Protein AF-A0AAE1B6F5-F1 (afdb_monomer_lite)

Secondary structure (DSSP, 8-state):
----BSS---BSSS-B----EEEEEEE-TTT-EEEEEE----HHHHHHHHHHHHHHHHHHHHHHHHS-S---TT--EEEEEE-GGGSS-EEEEEEEEEEEEEEEETTEEEEEEEE-S---GGGTTPEEEETTT-BTTTTBS-EEEEEEEEE-TTS-EEEEEPPEEEEPPHHHHHHHT--

pLDDT: mean 76.72, std 15.42, range [27.89, 96.0]

Structure (mmCIF, N/CA/C/O backbone):
data_AF-A0AAE1B6F5-F1
#
_entry.id   AF-A0AAE1B6F5-F1
#
loop_
_atom_site.group_PDB
_atom_site.id
_atom_site.type_symbol
_atom_site.label_atom_id
_atom_site.label_alt_id
_atom_site.label_comp_id
_atom_site.label_asym_id
_atom_site.label_entity_id
_atom_site.label_seq_id
_atom_site.pdbx_PDB_ins_code
_atom_site.Cartn_x
_atom_site.Cartn_y
_atom_site.Cartn_z
_atom_site.occupancy
_atom_site.B_iso_or_equiv
_atom_site.auth_seq_id
_atom_site.auth_comp_id
_atom_site.auth_asym_id
_atom_site.auth_atom_id
_atom_site.pdbx_PDB_model_num
ATOM 1 N N . MET A 1 1 ? -11.224 15.624 15.880 1.00 32.78 1 MET A N 1
ATOM 2 C CA . MET A 1 1 ? -9.936 15.020 15.474 1.00 32.78 1 MET A CA 1
ATOM 3 C C . MET A 1 1 ? -10.137 14.435 14.092 1.00 32.78 1 MET A C 1
ATOM 5 O O . MET A 1 1 ? -10.957 13.540 13.967 1.00 32.78 1 MET A O 1
ATOM 9 N N . THR A 1 2 ? -9.477 14.970 13.066 1.00 27.89 2 THR A N 1
ATOM 10 C CA . THR A 1 2 ? -9.552 14.399 11.714 1.00 27.89 2 THR A CA 1
ATOM 11 C C . THR A 1 2 ? -8.652 13.177 11.681 1.00 27.89 2 THR A C 1
ATOM 13 O O . THR A 1 2 ? -7.437 13.308 11.812 1.00 27.89 2 THR A O 1
ATOM 16 N N . ILE A 1 3 ? -9.251 11.998 11.584 1.00 34.19 3 ILE A N 1
ATOM 17 C CA . ILE A 1 3 ? -8.518 10.746 11.443 1.00 34.19 3 ILE A CA 1
ATOM 18 C C . ILE A 1 3 ? -8.768 10.254 10.025 1.00 34.19 3 ILE A C 1
ATOM 20 O O . ILE A 1 3 ? -9.916 10.147 9.609 1.00 34.19 3 ILE A O 1
ATOM 24 N N . PHE A 1 4 ? -7.687 10.014 9.294 1.00 34.78 4 PHE A N 1
ATOM 25 C CA . PHE A 1 4 ? -7.729 9.581 7.906 1.00 34.78 4 PHE A CA 1
ATOM 26 C C . PHE A 1 4 ? -7.874 8.067 7.869 1.00 34.78 4 PHE A C 1
ATOM 28 O O . PHE A 1 4 ? -6.988 7.344 8.336 1.00 34.78 4 PHE A O 1
ATOM 35 N N . PHE A 1 5 ? -8.984 7.585 7.326 1.00 38.09 5 PHE A N 1
ATOM 36 C CA . PHE A 1 5 ? -9.290 6.165 7.279 1.00 38.09 5 PHE A CA 1
ATOM 37 C C . PHE A 1 5 ? -9.680 5.737 5.872 1.00 38.09 5 PHE A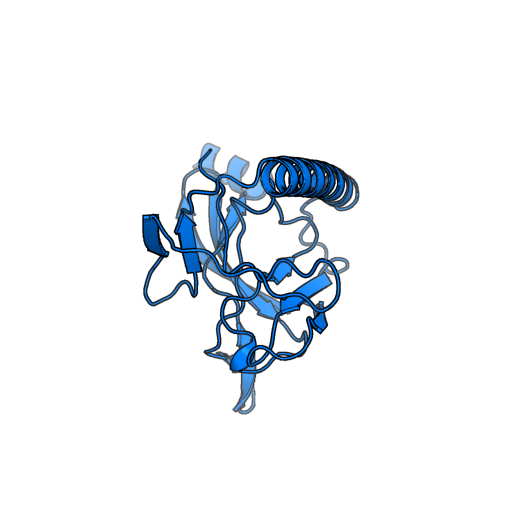 C 1
ATOM 39 O O . PHE A 1 5 ? -10.657 6.227 5.312 1.00 38.09 5 PHE A O 1
ATOM 46 N N . ASN A 1 6 ? -8.953 4.750 5.352 1.00 42.09 6 ASN A N 1
ATOM 47 C CA . ASN A 1 6 ? -9.415 3.932 4.241 1.00 42.09 6 ASN A CA 1
ATOM 48 C C . ASN A 1 6 ? -10.253 2.819 4.876 1.00 42.09 6 ASN A C 1
ATOM 50 O O . ASN A 1 6 ? -9.697 2.013 5.618 1.00 42.09 6 ASN A O 1
ATOM 54 N N . LEU A 1 7 ? -11.570 2.849 4.664 1.00 38.06 7 LEU A N 1
ATOM 55 C CA . LEU A 1 7 ? -12.560 1.841 5.067 1.00 38.06 7 LEU A CA 1
ATOM 56 C C . LEU A 1 7 ? -12.188 1.012 6.318 1.00 38.06 7 LEU A C 1
ATOM 58 O O . LEU A 1 7 ? -11.584 -0.060 6.242 1.00 38.06 7 LEU A O 1
ATOM 62 N N . VAL A 1 8 ? -12.567 1.500 7.497 1.00 41.62 8 VAL A N 1
ATOM 63 C CA . VAL A 1 8 ? -12.237 0.820 8.748 1.00 41.62 8 VAL A CA 1
ATOM 64 C C . VAL A 1 8 ? -13.384 -0.058 9.225 1.00 41.62 8 VAL A C 1
ATOM 66 O O . VAL A 1 8 ? -14.407 0.426 9.696 1.00 41.62 8 VAL A O 1
ATOM 69 N N . TYR A 1 9 ? -13.142 -1.366 9.206 1.00 45.81 9 TYR A N 1
ATOM 70 C CA . TYR A 1 9 ? -13.764 -2.284 10.152 1.00 45.81 9 TYR A CA 1
ATOM 71 C C . TYR A 1 9 ? -12.830 -2.403 11.366 1.00 45.81 9 TYR A C 1
ATOM 73 O O . TYR A 1 9 ? -11.806 -3.092 11.303 1.00 45.81 9 TYR A O 1
ATOM 81 N N . ILE A 1 10 ? -13.137 -1.699 12.463 1.00 45.28 10 ILE A N 1
ATOM 82 C CA . ILE A 1 10 ? -12.486 -1.956 13.758 1.00 45.28 10 ILE A CA 1
ATOM 83 C C . ILE A 1 10 ? -13.147 -3.198 14.343 1.00 45.28 10 ILE A C 1
ATOM 85 O O . ILE A 1 10 ? -14.283 -3.143 14.802 1.00 45.28 10 ILE A O 1
ATOM 89 N N . PHE A 1 11 ? -12.420 -4.313 14.314 1.00 41.91 11 PHE A N 1
ATOM 90 C CA . PHE A 1 11 ? -12.792 -5.524 15.034 1.00 41.91 11 PHE A CA 1
ATOM 91 C C . PHE A 1 11 ? -12.192 -5.462 16.436 1.00 41.91 11 PHE A C 1
ATOM 93 O O . PHE A 1 11 ? -10.974 -5.557 16.602 1.00 41.91 11 PHE A O 1
ATOM 100 N N . ARG A 1 12 ? -13.044 -5.317 17.451 1.00 40.97 12 ARG A N 1
ATOM 101 C CA . ARG A 1 12 ? -12.684 -5.556 18.854 1.00 40.97 12 ARG A CA 1
ATOM 102 C C . ARG A 1 12 ? -13.520 -6.752 19.319 1.00 40.97 12 ARG A C 1
ATOM 104 O O . ARG A 1 12 ? -14.606 -6.586 19.852 1.00 40.97 12 ARG A O 1
ATOM 111 N N . GLY A 1 13 ? -13.058 -7.964 19.007 1.00 47.88 13 GLY A N 1
ATOM 112 C CA . GLY A 1 13 ? -13.928 -9.149 18.996 1.00 47.88 13 GLY A CA 1
ATOM 113 C C . GLY A 1 13 ? -14.787 -9.214 17.725 1.00 47.88 13 GLY A C 1
ATOM 114 O O . GLY A 1 13 ? -14.489 -8.543 16.740 1.00 47.88 13 GLY A O 1
ATOM 115 N N . SER A 1 14 ? -15.839 -10.035 17.725 1.00 50.81 14 SER A N 1
ATOM 116 C CA . SER A 1 14 ? -16.767 -10.209 16.592 1.00 50.81 14 SER A CA 1
ATOM 117 C C . SER A 1 14 ? -17.733 -9.032 16.372 1.00 50.81 14 SER A C 1
ATOM 119 O O . SER A 1 14 ? -18.632 -9.132 15.542 1.00 50.81 14 SER A O 1
ATOM 121 N N . GLU A 1 15 ? -17.590 -7.934 17.118 1.00 60.62 15 GLU A N 1
ATOM 122 C CA . GLU A 1 15 ? -18.480 -6.776 17.041 1.00 60.62 15 GLU A CA 1
ATOM 123 C C . GLU A 1 15 ? -18.005 -5.782 15.971 1.00 60.62 15 GLU A C 1
ATOM 125 O O . GLU A 1 15 ? -16.871 -5.297 16.001 1.00 60.62 15 GLU A O 1
ATOM 130 N N . VAL A 1 16 ? -18.888 -5.477 15.019 1.00 65.94 16 VAL A N 1
ATOM 131 C CA . VAL A 1 16 ? -18.662 -4.486 13.962 1.00 65.94 16 VAL A CA 1
ATOM 132 C C . VAL A 1 16 ? -19.250 -3.150 14.409 1.00 65.94 16 VAL A C 1
ATOM 134 O O . VAL A 1 16 ? -20.465 -3.026 14.550 1.00 65.94 16 VAL A O 1
ATOM 137 N N . LYS A 1 17 ? -18.404 -2.129 14.593 1.00 66.81 17 LYS A N 1
ATOM 138 C CA . LYS A 1 17 ? -18.863 -0.753 14.850 1.00 66.81 17 LYS A CA 1
ATOM 139 C C . LYS A 1 17 ? -19.117 -0.013 13.535 1.00 66.81 17 LYS A C 1
ATOM 141 O O . LYS A 1 17 ? -18.244 0.033 12.671 1.00 66.81 17 LYS A O 1
ATOM 146 N N . GLN A 1 18 ? -20.304 0.577 13.398 1.00 67.25 18 GLN A N 1
ATOM 147 C CA . GLN A 1 18 ? -20.686 1.408 12.253 1.00 67.25 18 GLN A CA 1
ATOM 148 C C . GLN A 1 18 ? -20.461 2.892 12.569 1.00 67.25 18 GLN A C 1
ATOM 150 O O . GLN A 1 18 ? -20.724 3.337 13.685 1.00 67.25 18 GLN A O 1
ATOM 155 N N . PHE A 1 19 ? -19.998 3.661 11.581 1.00 64.62 19 PHE A N 1
ATOM 156 C CA . PHE A 1 19 ? -19.778 5.105 11.698 1.00 64.62 19 PHE A CA 1
ATOM 157 C C . PHE A 1 19 ? -20.538 5.844 10.605 1.00 64.62 19 PHE A C 1
ATOM 159 O O . PHE A 1 19 ? -20.572 5.398 9.459 1.00 64.62 19 PHE A O 1
ATOM 166 N N . TYR A 1 20 ? -21.094 7.001 10.957 1.00 66.94 20 TYR A N 1
ATOM 167 C CA . TYR A 1 20 ? -21.631 7.949 9.989 1.00 66.94 20 TYR A CA 1
ATOM 168 C C . TYR A 1 20 ? -20.526 8.944 9.627 1.00 66.94 20 TYR A C 1
ATOM 170 O O . TYR A 1 20 ? -19.986 9.632 10.498 1.00 66.94 20 TYR A O 1
ATOM 178 N N . GLY A 1 21 ? -20.147 8.963 8.350 1.00 65.81 21 GLY A N 1
ATOM 179 C CA . GLY A 1 21 ? -19.144 9.890 7.833 1.00 65.81 21 GLY A CA 1
ATOM 180 C C . GLY A 1 21 ? -19.682 11.320 7.776 1.00 65.81 21 GLY A C 1
ATOM 181 O O . GLY A 1 21 ? -20.820 11.542 7.375 1.00 65.81 21 GLY A O 1
ATOM 182 N N . GLU A 1 22 ? -18.851 12.284 8.163 1.00 68.50 22 GLU A N 1
ATOM 183 C CA . GLU A 1 22 ? -19.074 13.720 7.958 1.00 68.50 22 GLU A CA 1
ATOM 184 C C . GLU A 1 22 ? -18.795 14.099 6.498 1.00 68.50 22 GLU A C 1
ATOM 186 O O . GLU A 1 22 ? -19.555 14.842 5.880 1.00 68.50 22 GLU A O 1
ATOM 191 N N . SER A 1 23 ? -17.713 13.566 5.925 1.00 72.81 23 SER A N 1
ATOM 192 C CA . SER A 1 23 ? -17.372 13.762 4.520 1.00 72.81 23 SER A CA 1
ATOM 193 C C . SER A 1 23 ? -16.640 12.554 3.943 1.00 72.81 23 SER A C 1
ATOM 195 O O . SER A 1 23 ? -15.930 11.829 4.646 1.00 72.81 23 SER A O 1
ATOM 197 N N . LEU A 1 24 ? -16.835 12.352 2.640 1.00 64.56 24 LEU A N 1
ATOM 198 C CA . LEU A 1 24 ? -16.182 11.326 1.838 1.00 64.56 24 LEU A CA 1
ATOM 199 C C . LEU A 1 24 ? -15.456 12.021 0.688 1.00 64.56 24 LEU A C 1
ATOM 201 O O . LEU A 1 24 ? -16.085 12.724 -0.104 1.00 64.56 24 LEU A O 1
ATOM 205 N N . ALA A 1 25 ? -14.143 11.840 0.605 1.00 64.88 25 ALA A N 1
ATOM 206 C CA . ALA A 1 25 ? -13.343 12.320 -0.513 1.00 64.88 25 ALA A CA 1
ATOM 207 C C . ALA A 1 25 ? -12.807 11.126 -1.308 1.00 64.88 25 ALA A C 1
ATOM 209 O O . ALA A 1 25 ? -12.271 10.173 -0.742 1.00 64.88 25 ALA A O 1
ATOM 210 N N . PHE A 1 26 ? -12.952 11.181 -2.631 1.00 58.47 26 PHE A N 1
ATOM 211 C CA . PHE A 1 26 ? -12.423 10.169 -3.540 1.00 58.47 26 PHE A CA 1
ATOM 212 C C . PHE A 1 26 ? -11.159 10.694 -4.213 1.00 58.47 26 PHE A C 1
ATOM 214 O O . PHE A 1 26 ? -11.172 11.753 -4.844 1.00 58.47 26 PHE A O 1
ATOM 221 N N . GLY A 1 27 ? -10.068 9.944 -4.089 1.00 53.91 27 GLY A N 1
ATOM 222 C CA . GLY A 1 27 ? -8.818 10.227 -4.780 1.00 53.91 27 GLY A CA 1
ATOM 223 C C . GLY A 1 27 ? -8.781 9.511 -6.123 1.00 53.91 27 GLY A C 1
ATOM 224 O O . GLY A 1 27 ? -8.337 8.374 -6.171 1.00 53.91 27 GLY A O 1
ATOM 225 N N . ALA A 1 28 ? -9.235 10.204 -7.174 1.00 50.72 28 ALA A N 1
ATOM 226 C CA . ALA A 1 28 ? -9.174 9.858 -8.602 1.00 50.72 28 ALA A CA 1
ATOM 227 C C . ALA A 1 28 ? -9.722 8.474 -9.032 1.00 50.72 28 ALA A C 1
ATOM 229 O O . ALA A 1 28 ? -9.425 7.428 -8.472 1.00 50.72 28 ALA A O 1
ATOM 230 N N . ILE A 1 29 ? -10.431 8.455 -10.166 1.00 47.25 29 ILE A N 1
ATOM 231 C CA . ILE A 1 29 ? -10.950 7.256 -10.865 1.00 47.25 29 ILE A CA 1
ATOM 232 C C . ILE A 1 29 ? -9.846 6.215 -11.203 1.00 47.25 29 ILE A C 1
ATOM 234 O O . ILE A 1 29 ? -10.150 5.080 -11.564 1.00 47.25 29 ILE A O 1
ATOM 238 N N . GLN A 1 30 ? -8.569 6.590 -11.075 1.00 56.00 30 GLN A N 1
ATOM 239 C CA . GLN A 1 30 ? -7.386 5.754 -11.318 1.00 56.00 30 GLN A CA 1
ATOM 240 C C . GLN A 1 30 ? -6.670 5.284 -10.033 1.00 56.00 30 GLN A C 1
ATOM 242 O O . GLN A 1 30 ? -5.736 4.495 -10.122 1.00 56.00 30 GLN A O 1
ATOM 247 N N . GLY A 1 31 ? -7.051 5.786 -8.852 1.00 60.91 31 GLY A N 1
ATOM 248 C CA . GLY A 1 31 ? -6.254 5.650 -7.629 1.00 60.91 31 GLY A CA 1
ATOM 249 C C . GLY A 1 31 ? -6.756 4.636 -6.604 1.00 60.91 31 GLY A C 1
ATOM 250 O O . GLY A 1 31 ? -6.051 4.415 -5.628 1.00 60.91 31 GLY A O 1
ATOM 251 N N . ASP A 1 32 ? -7.953 4.057 -6.778 1.00 68.75 32 ASP A N 1
ATOM 252 C CA . ASP A 1 32 ? -8.611 3.153 -5.810 1.00 68.75 32 ASP A CA 1
ATOM 253 C C . ASP A 1 32 ? -8.535 3.648 -4.341 1.00 68.75 32 ASP A C 1
ATOM 255 O O . ASP A 1 32 ? -8.512 2.861 -3.391 1.00 68.75 32 ASP A O 1
ATOM 259 N N . TRP A 1 33 ? -8.503 4.975 -4.136 1.00 69.69 33 TRP A N 1
ATOM 260 C CA . TRP A 1 33 ? -8.356 5.604 -2.824 1.00 69.69 33 TRP A CA 1
ATOM 261 C C . TRP A 1 33 ? -9.636 6.327 -2.379 1.00 69.69 33 TRP A C 1
ATOM 263 O O . TRP A 1 33 ? -10.252 7.081 -3.137 1.00 69.69 33 TRP A O 1
ATOM 273 N N . CYS A 1 34 ? -10.008 6.128 -1.111 1.00 70.62 34 CYS A N 1
ATOM 274 C CA . CYS A 1 34 ? -11.076 6.854 -0.430 1.00 70.62 34 CYS A CA 1
ATOM 275 C C . CYS A 1 34 ? -10.586 7.382 0.922 1.00 70.62 34 CYS A C 1
ATOM 277 O O . CYS A 1 34 ? -9.860 6.690 1.634 1.00 70.62 34 CYS A O 1
ATOM 279 N N . ASP A 1 35 ? -10.996 8.597 1.272 1.00 72.56 35 ASP A N 1
ATOM 280 C CA . ASP A 1 35 ? -10.784 9.193 2.588 1.00 72.56 35 ASP A CA 1
ATOM 281 C C . ASP A 1 35 ? -12.136 9.448 3.252 1.00 72.56 35 ASP A C 1
ATOM 283 O O . ASP A 1 35 ? -13.023 10.078 2.666 1.00 72.56 35 ASP A O 1
ATOM 287 N N . ILE A 1 36 ? -12.292 8.937 4.471 1.00 73.31 36 ILE A N 1
ATOM 288 C CA . ILE A 1 36 ? -13.509 9.075 5.264 1.00 73.31 36 ILE A CA 1
ATOM 289 C C . ILE A 1 36 ? -13.181 9.881 6.511 1.00 73.31 36 ILE A C 1
ATOM 291 O O . ILE A 1 36 ? -12.375 9.462 7.346 1.00 73.31 36 ILE A O 1
ATOM 295 N N . ARG A 1 37 ? -13.874 11.006 6.682 1.00 78.25 37 ARG A N 1
ATOM 296 C CA . ARG A 1 37 ? -13.880 11.746 7.940 1.00 78.25 37 ARG A CA 1
ATOM 297 C C . ARG A 1 37 ? -15.102 11.340 8.747 1.00 78.25 37 ARG A C 1
ATOM 299 O O . ARG A 1 37 ? -16.221 11.459 8.263 1.00 78.25 37 ARG A O 1
ATOM 306 N N . CYS A 1 38 ? -14.893 10.912 9.986 1.00 77.19 38 CYS A N 1
ATOM 307 C CA . CYS A 1 38 ? -15.971 10.561 10.908 1.00 77.19 38 CYS A CA 1
ATOM 308 C C . CYS A 1 38 ? -15.855 11.367 12.201 1.00 77.19 38 CYS A C 1
ATOM 310 O O . CYS A 1 38 ? -14.750 11.643 12.677 1.00 77.19 38 CYS A O 1
ATOM 312 N N . VAL A 1 39 ? -17.001 11.670 12.807 1.00 81.31 39 VAL A N 1
ATOM 313 C CA . VAL A 1 39 ? -17.086 12.199 14.171 1.00 81.31 39 VAL A CA 1
ATOM 314 C C . VAL A 1 39 ? -17.561 11.075 15.085 1.00 81.31 39 VAL A C 1
ATOM 316 O O . VAL A 1 39 ? -18.503 10.357 14.760 1.00 81.31 39 VAL A O 1
ATOM 319 N N . SER A 1 40 ? -16.896 10.903 16.225 1.00 82.94 40 SER A N 1
ATOM 320 C CA . SER A 1 40 ? -17.270 9.916 17.236 1.00 82.94 40 SER A CA 1
ATOM 321 C C . SER A 1 40 ? -17.234 10.548 18.622 1.00 82.94 40 SER A C 1
ATOM 323 O O . SER A 1 40 ? -16.319 11.311 18.930 1.00 82.94 40 SER A O 1
ATOM 325 N N . HIS A 1 41 ? -18.217 10.200 19.454 1.00 86.25 41 HIS A N 1
ATOM 326 C CA . HIS A 1 41 ? -18.231 10.514 20.887 1.00 86.25 41 HIS A CA 1
ATOM 327 C C . HIS A 1 41 ? -17.573 9.405 21.732 1.00 86.25 41 HIS A C 1
ATOM 329 O O . HIS A 1 41 ? -17.420 9.560 22.940 1.00 86.25 41 HIS A O 1
ATOM 335 N N . ASP A 1 42 ? -17.175 8.287 21.113 1.00 88.00 42 ASP A N 1
ATOM 336 C CA . ASP A 1 42 ? -16.469 7.183 21.769 1.00 88.00 42 ASP A CA 1
ATOM 337 C C . ASP A 1 42 ? -14.989 7.559 21.965 1.00 88.00 42 ASP A C 1
ATOM 339 O O . ASP A 1 42 ? -14.157 7.429 21.059 1.00 88.00 42 ASP A O 1
ATOM 343 N N . ILE A 1 43 ? -14.677 8.097 23.147 1.00 90.38 43 ILE A N 1
ATOM 344 C CA . ILE A 1 43 ? -13.331 8.568 23.505 1.00 90.38 43 ILE A CA 1
ATOM 345 C C . ILE A 1 43 ? -12.353 7.394 23.594 1.00 90.38 43 ILE A C 1
ATOM 347 O O . ILE A 1 43 ? -11.224 7.509 23.120 1.00 90.38 43 ILE A O 1
ATOM 351 N N . GLU A 1 44 ? -12.780 6.256 24.145 1.00 90.19 44 GLU A N 1
ATOM 352 C CA . GLU A 1 44 ? -11.928 5.070 24.281 1.00 90.19 44 GLU A CA 1
ATOM 353 C C . GLU A 1 44 ? -11.471 4.555 22.919 1.00 90.19 44 GLU A C 1
ATOM 355 O O . GLU A 1 44 ? -10.298 4.235 22.722 1.00 90.19 44 GLU A O 1
ATOM 360 N N . LEU A 1 45 ? -12.386 4.528 21.951 1.00 84.94 45 LEU A N 1
ATOM 361 C CA . LEU A 1 45 ? -12.063 4.208 20.571 1.00 84.94 45 LEU A CA 1
ATOM 362 C C . LEU A 1 45 ? -11.045 5.190 19.982 1.00 84.94 45 LEU A C 1
ATOM 364 O O . LEU A 1 45 ? -10.084 4.766 19.338 1.00 84.94 45 LEU A O 1
ATOM 368 N N . CYS A 1 46 ? -11.248 6.493 20.193 1.00 88.31 46 CYS A N 1
ATOM 369 C CA . CYS A 1 46 ? -10.333 7.519 19.698 1.00 88.31 46 CYS A CA 1
ATOM 370 C C . CYS A 1 46 ? -8.921 7.339 20.269 1.00 88.31 46 CYS A C 1
ATOM 372 O O . CYS A 1 46 ? -7.949 7.421 19.517 1.00 88.31 46 CYS A O 1
ATOM 374 N N . GLU A 1 47 ? -8.798 7.066 21.569 1.00 90.38 47 GLU A N 1
ATOM 375 C CA . GLU A 1 47 ? -7.506 6.808 22.213 1.00 90.38 47 GLU A CA 1
ATOM 376 C C . GLU A 1 47 ? -6.863 5.510 21.722 1.00 90.38 47 GLU A C 1
ATOM 378 O O . GLU A 1 47 ? -5.676 5.494 21.392 1.00 90.38 47 GLU A O 1
ATOM 383 N N . HIS A 1 48 ? -7.648 4.445 21.560 1.00 88.06 48 HIS A N 1
ATOM 384 C CA . HIS A 1 48 ? -7.147 3.186 21.017 1.00 88.06 48 HIS A CA 1
ATOM 385 C C . HIS A 1 48 ? -6.578 3.351 19.599 1.00 88.06 48 HIS A C 1
ATOM 387 O O . HIS A 1 48 ? -5.484 2.873 19.299 1.00 88.06 48 HIS A O 1
ATOM 393 N N . ILE A 1 49 ? -7.288 4.068 18.726 1.00 86.75 49 ILE A N 1
ATOM 394 C CA . ILE A 1 49 ? -6.828 4.347 17.361 1.00 86.75 49 ILE A CA 1
ATOM 395 C C . ILE A 1 49 ? -5.533 5.160 17.386 1.00 86.75 49 ILE A C 1
ATOM 397 O O . ILE A 1 49 ? -4.600 4.822 16.656 1.00 86.75 49 ILE A O 1
ATOM 401 N N . LYS A 1 50 ? -5.448 6.209 18.217 1.00 87.31 50 LYS A N 1
ATOM 402 C CA . LYS A 1 50 ? -4.218 7.004 18.373 1.00 87.31 50 LYS A CA 1
ATOM 403 C C . LYS A 1 50 ? -3.041 6.127 18.797 1.00 87.31 50 LYS A C 1
ATOM 405 O O . LYS A 1 50 ? -1.951 6.260 18.242 1.00 87.31 50 LYS A O 1
ATOM 410 N N . GLU A 1 51 ? -3.255 5.226 19.752 1.00 91.06 51 GLU A N 1
ATOM 411 C CA . GLU A 1 51 ? -2.225 4.311 20.243 1.00 91.06 51 GLU A CA 1
ATOM 412 C C . GLU A 1 51 ? -1.742 3.359 19.137 1.00 91.06 51 GLU A C 1
ATOM 414 O O . GLU A 1 51 ? -0.537 3.244 18.893 1.00 91.06 51 GLU A O 1
ATOM 419 N N . VAL A 1 52 ? -2.669 2.703 18.428 1.00 87.69 52 VAL A N 1
ATOM 420 C CA . VAL A 1 52 ? -2.350 1.793 17.314 1.00 87.69 52 VAL A CA 1
ATOM 421 C C . VAL A 1 52 ? -1.634 2.539 16.187 1.00 87.69 52 VAL A C 1
ATOM 423 O O . VAL A 1 52 ? -0.643 2.039 15.652 1.00 87.69 52 VAL A O 1
ATOM 426 N N . TRP A 1 53 ? -2.073 3.757 15.871 1.00 85.94 53 TRP A N 1
ATOM 427 C CA . TRP A 1 53 ? -1.427 4.622 14.886 1.00 85.94 53 TRP A CA 1
ATOM 428 C C . TRP A 1 53 ? 0.007 4.987 15.288 1.00 85.94 53 TRP A C 1
ATOM 430 O O . TRP A 1 53 ? 0.929 4.909 14.474 1.00 85.94 53 TRP A O 1
ATOM 440 N N . GLY A 1 54 ? 0.225 5.332 16.560 1.00 88.19 54 GLY A N 1
ATOM 441 C CA . GLY A 1 54 ? 1.558 5.596 17.103 1.00 88.19 54 GLY A CA 1
ATOM 442 C C . GLY A 1 54 ? 2.482 4.380 16.997 1.00 88.19 54 GLY A C 1
ATOM 443 O O . GLY A 1 54 ? 3.618 4.505 16.530 1.00 88.19 54 GLY A O 1
ATOM 444 N N . LYS A 1 55 ? 1.979 3.189 17.353 1.00 90.25 55 LYS A N 1
ATOM 445 C CA . LYS A 1 55 ? 2.713 1.918 17.210 1.00 90.25 55 LYS A CA 1
ATOM 446 C C . LYS A 1 55 ? 3.074 1.634 15.755 1.00 90.25 55 LYS A C 1
ATOM 448 O O . LYS A 1 55 ? 4.218 1.273 15.481 1.00 90.25 55 LYS A O 1
ATOM 453 N N . TRP A 1 56 ? 2.140 1.833 14.824 1.00 85.44 56 TRP A N 1
ATOM 454 C CA . TRP A 1 56 ? 2.409 1.685 13.395 1.00 85.44 56 TRP A CA 1
ATOM 455 C C . TRP A 1 56 ? 3.518 2.640 12.946 1.00 85.44 56 TRP A C 1
ATOM 457 O O . TRP A 1 56 ? 4.526 2.173 12.421 1.00 85.44 56 TRP A O 1
ATOM 467 N N . ARG A 1 57 ? 3.412 3.946 13.211 1.00 84.88 57 ARG A N 1
ATOM 468 C CA . ARG A 1 57 ? 4.440 4.923 12.803 1.00 84.88 57 ARG A CA 1
ATOM 469 C C . ARG A 1 57 ? 5.839 4.555 13.314 1.00 84.88 57 ARG A C 1
ATOM 471 O O . ARG A 1 57 ? 6.836 4.709 12.605 1.00 84.88 57 ARG A O 1
ATOM 478 N N . TRP A 1 58 ? 5.922 4.041 14.538 1.00 88.75 58 TRP A N 1
ATOM 479 C CA . TRP A 1 58 ? 7.178 3.559 15.109 1.00 88.75 58 TRP A CA 1
ATOM 480 C C . TRP A 1 58 ? 7.711 2.304 14.400 1.00 88.75 58 TRP A C 1
ATOM 482 O O . TRP A 1 58 ? 8.895 2.257 14.058 1.00 88.75 58 TRP A O 1
ATOM 492 N N . LEU A 1 59 ? 6.855 1.309 14.132 1.00 88.38 59 LEU A N 1
ATOM 493 C CA . LEU A 1 59 ? 7.228 0.098 13.387 1.00 88.38 59 LEU A CA 1
ATOM 494 C C . LEU A 1 59 ? 7.680 0.423 11.962 1.00 88.38 59 LEU A C 1
ATOM 496 O O . LEU A 1 59 ? 8.711 -0.078 11.520 1.00 88.38 59 LEU A O 1
ATOM 500 N N . GLU A 1 60 ? 6.952 1.296 11.271 1.00 85.38 60 GLU A N 1
ATOM 501 C CA . GLU A 1 60 ? 7.299 1.779 9.935 1.00 85.38 60 GLU A CA 1
ATOM 502 C C . GLU A 1 60 ? 8.697 2.410 9.935 1.00 85.38 60 GLU A C 1
ATOM 504 O O . GLU A 1 60 ? 9.542 2.057 9.115 1.00 85.38 60 GLU A O 1
ATOM 509 N N . THR A 1 61 ? 8.978 3.291 10.900 1.00 84.44 61 THR A N 1
ATOM 510 C CA . THR A 1 61 ? 10.298 3.927 11.031 1.00 84.44 61 THR A CA 1
ATOM 511 C C . THR A 1 61 ? 11.404 2.888 11.213 1.00 84.44 61 THR A C 1
ATOM 513 O O . THR A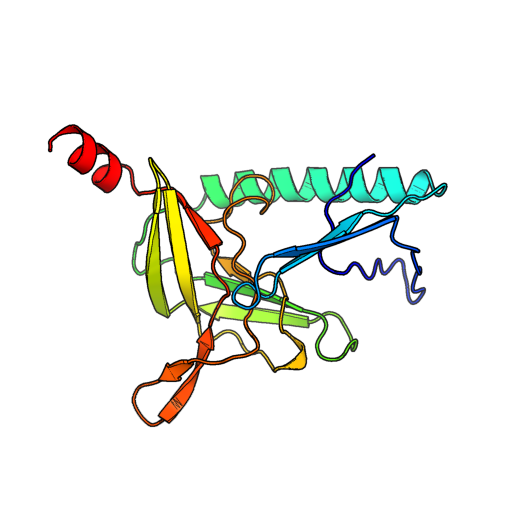 1 61 ? 12.445 2.977 10.564 1.00 84.44 61 THR A O 1
ATOM 516 N N . LYS A 1 62 ? 11.177 1.870 12.052 1.00 88.56 62 LYS A N 1
ATOM 517 C CA . LYS A 1 62 ? 12.144 0.785 12.263 1.00 88.56 62 LYS A CA 1
ATOM 518 C C . LYS A 1 62 ? 12.380 -0.052 11.010 1.00 88.56 62 LYS A C 1
ATOM 520 O O . LYS A 1 62 ? 13.529 -0.364 10.709 1.00 88.56 62 LYS A O 1
ATOM 525 N N . ILE A 1 63 ? 11.316 -0.413 10.294 1.00 86.50 63 ILE A N 1
ATOM 526 C CA . ILE A 1 63 ? 11.403 -1.199 9.057 1.00 86.50 63 ILE A CA 1
ATOM 527 C C . ILE A 1 63 ? 12.177 -0.416 7.998 1.00 86.50 63 ILE A C 1
ATOM 529 O O . ILE A 1 63 ? 13.117 -0.950 7.424 1.00 86.50 63 ILE A O 1
ATOM 533 N N . ASN A 1 64 ? 11.845 0.857 7.802 1.00 81.44 64 ASN A N 1
ATOM 534 C CA . ASN A 1 64 ? 12.513 1.716 6.828 1.00 81.44 64 ASN A CA 1
ATOM 535 C C . ASN A 1 64 ? 13.977 2.009 7.153 1.00 81.44 64 ASN A C 1
ATOM 537 O O . ASN A 1 64 ? 14.756 2.269 6.245 1.00 81.44 64 ASN A O 1
ATOM 541 N N . HIS A 1 65 ? 14.337 2.041 8.437 1.00 84.31 65 HIS A N 1
ATOM 542 C CA . HIS A 1 65 ? 15.732 2.169 8.845 1.00 84.31 65 HIS A CA 1
ATOM 543 C C . HIS A 1 65 ? 16.483 0.866 8.562 1.00 84.31 65 HIS A C 1
ATOM 545 O O . HIS A 1 65 ? 17.585 0.894 8.031 1.00 84.31 65 HIS A O 1
ATOM 551 N N . LYS A 1 66 ? 15.887 -0.280 8.916 1.00 86.88 66 LYS A N 1
ATOM 552 C CA . LYS A 1 66 ? 16.513 -1.596 8.745 1.00 86.88 66 LYS A CA 1
ATOM 553 C C . LYS A 1 66 ? 16.683 -1.982 7.274 1.00 86.88 66 LYS A C 1
ATOM 555 O O . LYS A 1 66 ? 17.658 -2.642 6.941 1.00 86.88 66 LYS A O 1
ATOM 560 N N . TYR A 1 67 ? 15.723 -1.606 6.440 1.00 83.50 67 TYR A N 1
ATOM 561 C CA . TYR A 1 67 ? 15.720 -1.855 5.005 1.00 83.50 67 TYR A CA 1
ATOM 562 C C . TYR A 1 67 ? 15.669 -0.494 4.307 1.00 83.50 67 TYR A C 1
ATOM 564 O O . TYR A 1 67 ? 14.573 -0.029 3.965 1.00 83.50 67 TYR A O 1
ATOM 572 N N . PRO A 1 68 ? 16.822 0.199 4.197 1.00 72.81 68 PRO A N 1
ATOM 573 C CA . PRO A 1 68 ? 16.895 1.451 3.465 1.00 72.81 68 PRO A CA 1
ATOM 574 C C . PRO A 1 68 ? 16.442 1.233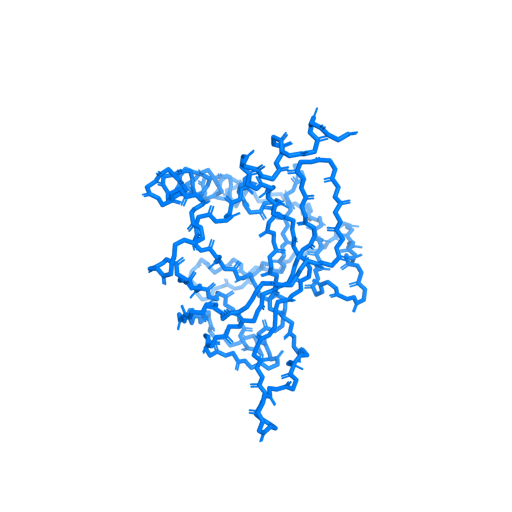 2.022 1.00 72.81 68 PRO A C 1
ATOM 576 O O . PRO A 1 68 ? 16.385 0.112 1.523 1.00 72.81 68 PRO A O 1
ATOM 579 N N . ASN A 1 69 ? 16.029 2.329 1.393 1.00 67.00 69 ASN A N 1
ATOM 580 C CA . ASN A 1 69 ? 15.377 2.352 0.092 1.00 67.00 69 ASN A CA 1
ATOM 581 C C . ASN A 1 69 ? 16.366 2.042 -1.044 1.00 67.00 69 ASN A C 1
ATOM 583 O O . ASN A 1 69 ? 16.678 2.907 -1.860 1.00 67.00 69 ASN A O 1
ATOM 587 N N . GLU A 1 70 ? 16.889 0.829 -1.043 1.00 61.91 70 GLU A N 1
ATOM 588 C CA . GLU A 1 70 ? 17.831 0.326 -2.017 1.00 61.91 70 GLU A CA 1
ATOM 589 C C . GLU A 1 70 ? 17.038 -0.611 -2.920 1.00 61.91 70 GLU A C 1
ATOM 591 O O . GLU A 1 70 ? 16.500 -1.628 -2.479 1.00 61.91 70 GLU A O 1
ATOM 596 N N . ASP A 1 71 ? 16.928 -0.242 -4.196 1.00 60.12 71 ASP A N 1
ATOM 597 C CA . ASP A 1 71 ? 16.373 -1.085 -5.258 1.00 60.12 71 ASP A CA 1
ATOM 598 C C . ASP A 1 71 ? 17.305 -2.283 -5.557 1.00 60.12 71 ASP A C 1
ATOM 600 O O . ASP A 1 71 ? 17.461 -2.708 -6.701 1.00 60.12 71 ASP A O 1
ATOM 604 N N . GLU A 1 72 ? 17.951 -2.835 -4.526 1.00 58.62 72 GLU A N 1
ATOM 605 C CA . GLU A 1 72 ? 18.708 -4.068 -4.608 1.00 58.62 72 GLU A CA 1
ATOM 606 C C . GLU A 1 72 ? 17.742 -5.215 -4.909 1.00 58.62 72 GLU A C 1
ATOM 608 O O . GLU A 1 72 ? 16.674 -5.364 -4.301 1.00 58.62 72 GLU A O 1
ATOM 613 N N . GLU A 1 73 ? 18.130 -6.076 -5.849 1.00 61.44 73 GLU A N 1
ATOM 614 C CA . GLU A 1 73 ? 17.334 -7.221 -6.305 1.00 61.44 73 GLU A CA 1
ATOM 615 C C . GLU A 1 73 ? 16.870 -8.151 -5.159 1.00 61.44 73 GLU A C 1
ATOM 617 O O . GLU A 1 73 ? 15.911 -8.916 -5.324 1.00 61.44 73 GLU A O 1
ATOM 622 N N . GLY A 1 74 ? 17.487 -8.044 -3.975 1.00 65.44 74 GLY A N 1
ATOM 623 C CA . GLY A 1 74 ? 17.171 -8.808 -2.771 1.00 65.44 74 GLY A CA 1
ATOM 624 C C . GLY A 1 74 ? 15.887 -8.414 -2.025 1.00 65.44 74 GLY A C 1
ATOM 625 O O . GLY A 1 74 ? 15.298 -9.276 -1.367 1.00 65.44 74 GLY A O 1
ATOM 626 N N . HIS A 1 75 ? 15.388 -7.175 -2.124 1.00 79.25 75 HIS A N 1
ATOM 627 C CA . HIS A 1 75 ? 14.369 -6.659 -1.188 1.00 79.25 75 HIS A CA 1
ATOM 628 C C . HIS A 1 75 ? 13.042 -6.251 -1.843 1.00 79.25 75 HIS A C 1
ATOM 630 O O . HIS A 1 75 ? 12.526 -5.155 -1.645 1.00 79.25 75 HIS A O 1
ATOM 636 N N . ARG A 1 76 ? 12.419 -7.183 -2.578 1.00 88.75 76 ARG A N 1
ATOM 637 C CA . ARG A 1 76 ? 11.140 -6.939 -3.278 1.00 88.75 76 ARG A CA 1
ATOM 638 C C . ARG A 1 76 ? 9.871 -7.339 -2.525 1.00 88.75 76 ARG A C 1
ATOM 640 O O . ARG A 1 76 ? 8.857 -7.600 -3.157 1.00 88.75 76 ARG A O 1
ATOM 647 N N . LEU A 1 77 ? 9.909 -7.442 -1.198 1.00 91.62 77 LEU A N 1
ATOM 648 C CA . LEU A 1 77 ? 8.766 -7.916 -0.411 1.00 91.62 77 LEU A CA 1
ATOM 649 C C . LEU A 1 77 ? 7.545 -6.994 -0.565 1.00 91.62 77 LEU A C 1
ATOM 651 O O . LEU A 1 77 ? 7.643 -5.776 -0.393 1.00 91.62 77 LEU A O 1
ATOM 655 N N . VAL A 1 78 ? 6.398 -7.618 -0.822 1.00 92.44 78 VAL A N 1
ATOM 656 C CA . VAL A 1 78 ? 5.073 -7.003 -0.836 1.00 92.44 78 VAL A CA 1
ATOM 657 C C . VAL A 1 78 ? 4.179 -7.711 0.170 1.00 92.44 78 VAL A C 1
ATOM 659 O O . VAL A 1 78 ? 4.095 -8.938 0.178 1.00 92.44 78 VAL A O 1
ATOM 662 N N . VAL A 1 79 ? 3.472 -6.938 0.990 1.00 92.94 79 VAL A N 1
ATOM 663 C CA . VAL A 1 79 ? 2.395 -7.443 1.848 1.00 92.94 79 VAL A CA 1
ATOM 664 C C . VAL A 1 79 ? 1.100 -6.728 1.485 1.00 92.94 79 VAL A C 1
ATOM 666 O O . VAL A 1 79 ? 1.093 -5.514 1.326 1.00 92.94 79 VAL A O 1
ATOM 669 N N . VAL A 1 80 ? -0.004 -7.458 1.361 1.00 92.19 80 VAL A N 1
ATOM 670 C CA . VAL A 1 80 ? -1.342 -6.908 1.109 1.00 92.19 80 VAL A CA 1
ATOM 671 C C . VAL A 1 80 ? -2.234 -7.287 2.278 1.00 92.19 80 VAL A C 1
ATOM 673 O O . VAL A 1 80 ? -2.363 -8.465 2.604 1.00 92.19 80 VAL A O 1
ATOM 676 N N . VAL A 1 81 ? -2.866 -6.299 2.908 1.00 90.25 81 VAL A N 1
ATOM 677 C CA . VAL A 1 81 ? -3.820 -6.533 4.001 1.00 90.25 81 VAL A CA 1
ATOM 678 C C . VAL A 1 81 ? -5.202 -6.130 3.519 1.00 90.25 81 VAL A C 1
ATOM 680 O O . VAL A 1 81 ? -5.458 -4.947 3.328 1.00 90.25 81 VAL A O 1
ATOM 683 N N . SER A 1 82 ? -6.097 -7.095 3.316 1.00 88.75 82 SER A N 1
ATOM 684 C CA . SER A 1 82 ? -7.397 -6.848 2.678 1.00 88.75 82 SER A CA 1
ATOM 685 C C . SER A 1 82 ? -8.570 -7.459 3.445 1.00 88.75 82 SER A C 1
ATOM 687 O O . SER A 1 82 ? -8.393 -8.277 4.350 1.00 88.75 82 SER A O 1
ATOM 689 N N . HIS A 1 83 ? -9.781 -7.044 3.074 1.00 85.00 83 HIS A N 1
ATOM 690 C CA . HIS A 1 83 ? -11.048 -7.649 3.489 1.00 85.00 83 HIS A CA 1
ATOM 691 C C . HIS A 1 83 ? -11.818 -8.091 2.237 1.00 85.00 83 HIS A C 1
ATOM 693 O O . HIS A 1 83 ? -12.771 -7.420 1.835 1.00 85.00 83 HIS A O 1
ATOM 699 N N . PRO A 1 84 ? -11.397 -9.183 1.573 1.00 83.38 84 PRO A N 1
ATOM 700 C CA . PRO A 1 84 ? -12.008 -9.597 0.318 1.00 83.38 84 PRO A CA 1
ATOM 701 C C . PRO A 1 84 ? -13.505 -9.816 0.511 1.00 83.38 84 PRO A C 1
ATOM 703 O O . PRO A 1 84 ? -13.896 -10.614 1.359 1.00 83.38 84 PRO A O 1
ATOM 706 N N . HIS A 1 85 ? -14.336 -9.079 -0.226 1.00 81.12 85 HIS A N 1
ATOM 707 C CA . HIS A 1 85 ? -15.801 -9.200 -0.169 1.00 81.12 85 HIS A CA 1
ATOM 708 C C . HIS A 1 85 ? -16.409 -9.021 1.240 1.00 81.12 85 HIS A C 1
ATOM 710 O O . HIS A 1 85 ? -17.482 -9.548 1.522 1.00 81.12 85 HIS A O 1
ATOM 716 N N . GLY A 1 86 ? -15.725 -8.310 2.145 1.00 75.38 86 GLY A N 1
ATOM 717 C CA . GLY A 1 86 ? -16.175 -8.151 3.533 1.00 75.38 86 GLY A CA 1
ATOM 718 C C . GLY A 1 86 ? -16.071 -9.422 4.390 1.00 75.38 86 GLY A C 1
ATOM 719 O O . GLY A 1 86 ? -16.669 -9.465 5.461 1.00 75.38 86 GLY A O 1
ATOM 720 N N . CYS A 1 87 ? -15.322 -10.444 3.943 1.00 80.94 87 CYS A N 1
ATOM 721 C CA . CYS A 1 87 ? -15.069 -11.695 4.680 1.00 80.94 87 CYS A CA 1
ATOM 722 C C . CYS A 1 87 ? -14.140 -11.468 5.886 1.00 80.94 87 CYS A C 1
ATOM 724 O O . CYS A 1 87 ? -14.182 -10.409 6.478 1.00 80.94 87 CYS A O 1
ATOM 726 N N . HIS A 1 88 ? -13.297 -12.415 6.307 1.00 83.25 88 HIS A N 1
ATOM 727 C CA . HIS A 1 88 ? -12.275 -12.146 7.332 1.00 83.25 88 HIS A CA 1
ATOM 728 C C . HIS A 1 88 ? -11.100 -11.340 6.766 1.00 83.25 88 HIS A C 1
ATOM 730 O O . HIS A 1 88 ? -10.851 -11.362 5.561 1.00 83.25 88 HIS A O 1
ATOM 736 N N . LYS A 1 89 ? -10.360 -10.645 7.641 1.00 85.12 89 LYS A N 1
ATOM 737 C CA . LYS A 1 89 ? -9.131 -9.947 7.251 1.00 85.12 89 LYS A CA 1
ATOM 738 C C . LYS A 1 89 ? -8.115 -10.973 6.750 1.00 85.12 89 LYS A C 1
ATOM 740 O O . LYS A 1 89 ? -7.813 -11.924 7.464 1.00 85.12 89 LYS A O 1
ATOM 745 N N . GLN A 1 90 ? -7.585 -10.755 5.554 1.00 89.94 90 GLN A N 1
ATOM 746 C CA . GLN A 1 90 ? -6.578 -11.605 4.928 1.00 89.94 90 GLN A CA 1
ATOM 747 C C . GLN A 1 90 ? -5.257 -10.849 4.810 1.00 89.94 90 GLN A C 1
ATOM 749 O O . GLN A 1 90 ? -5.247 -9.638 4.563 1.00 89.94 90 GLN A O 1
ATOM 754 N N . VAL A 1 91 ? -4.152 -11.573 4.978 1.00 93.50 91 VAL A N 1
ATOM 755 C CA . VAL A 1 91 ? -2.798 -11.065 4.749 1.00 93.50 91 VAL A CA 1
ATOM 756 C C . VAL A 1 91 ? -2.163 -11.915 3.663 1.00 93.50 91 VAL A C 1
ATOM 758 O O . VAL A 1 91 ? -1.891 -13.094 3.874 1.00 93.50 91 VAL A O 1
ATOM 761 N N . SER A 1 92 ? -1.921 -11.301 2.513 1.00 95.38 92 SER A N 1
ATOM 762 C CA . SER A 1 92 ? -1.208 -11.916 1.400 1.00 95.38 92 SER A CA 1
ATOM 763 C C . SER A 1 92 ? 0.220 -11.399 1.367 1.00 95.38 92 SER A C 1
ATOM 765 O O . SER A 1 92 ? 0.467 -10.219 1.617 1.00 95.38 92 SER A O 1
ATOM 767 N N . VAL A 1 93 ? 1.167 -12.269 1.041 1.00 96.00 93 VAL A N 1
ATOM 768 C CA . VAL A 1 93 ? 2.587 -11.927 0.940 1.00 96.00 93 VAL A CA 1
ATOM 769 C C . VAL A 1 93 ? 3.085 -12.355 -0.430 1.00 96.00 93 VAL A C 1
ATOM 771 O O . VAL A 1 93 ? 2.717 -13.422 -0.914 1.00 96.00 93 VAL A O 1
ATOM 774 N N . GLY A 1 94 ? 3.908 -11.520 -1.049 1.00 94.50 94 GLY A N 1
ATOM 775 C CA . GLY A 1 94 ? 4.502 -11.783 -2.350 1.00 94.50 94 GLY A CA 1
ATOM 776 C C . GLY A 1 94 ? 5.689 -10.869 -2.614 1.00 94.50 94 GLY A C 1
ATOM 777 O O . GLY A 1 94 ? 6.335 -10.362 -1.690 1.00 94.50 94 GLY A O 1
ATOM 778 N N . ARG A 1 95 ? 5.983 -10.661 -3.889 1.00 93.50 95 ARG A N 1
ATOM 779 C CA . ARG A 1 95 ? 7.076 -9.843 -4.392 1.00 93.50 95 ARG A CA 1
ATOM 780 C C . ARG A 1 95 ? 6.579 -8.893 -5.470 1.00 93.50 95 ARG A C 1
ATOM 782 O O . ARG A 1 95 ? 5.798 -9.287 -6.336 1.00 93.50 95 ARG A O 1
ATOM 789 N N . TRP A 1 96 ? 7.067 -7.656 -5.450 1.00 92.00 96 TRP A N 1
ATOM 790 C CA . TRP A 1 96 ? 6.882 -6.756 -6.585 1.00 92.00 96 TRP A CA 1
ATOM 791 C C . TRP A 1 96 ? 7.855 -7.105 -7.716 1.00 92.00 96 TRP A C 1
ATOM 793 O O . TRP A 1 96 ? 8.952 -7.628 -7.489 1.00 92.00 96 TRP A O 1
ATOM 803 N N . ARG A 1 97 ? 7.422 -6.872 -8.954 1.00 90.31 97 ARG A N 1
ATOM 804 C CA . ARG A 1 97 ? 8.126 -7.255 -10.181 1.00 90.31 97 ARG A CA 1
ATOM 805 C C . ARG A 1 97 ? 8.715 -6.036 -10.863 1.00 90.31 97 ARG A C 1
ATOM 807 O O . ARG A 1 97 ? 9.933 -5.978 -11.025 1.00 90.31 97 ARG A O 1
ATOM 814 N N . GLN A 1 98 ? 7.861 -5.081 -11.212 1.00 90.06 98 GLN A N 1
ATOM 815 C CA . GLN A 1 98 ? 8.226 -3.860 -11.916 1.00 90.06 98 GLN A CA 1
ATOM 816 C C . GLN A 1 98 ? 7.654 -2.636 -11.195 1.00 90.06 98 GLN A C 1
ATOM 818 O O . GLN A 1 98 ? 6.646 -2.722 -10.492 1.00 90.06 98 GLN A O 1
ATOM 823 N N . ARG A 1 99 ? 8.337 -1.503 -11.368 1.00 89.25 99 ARG A N 1
ATOM 824 C CA . ARG A 1 99 ? 7.940 -0.177 -10.888 1.00 89.25 99 ARG A CA 1
ATOM 825 C C . ARG A 1 99 ? 7.850 0.738 -12.102 1.00 89.25 99 ARG A C 1
ATOM 827 O O . ARG A 1 99 ? 8.853 0.934 -12.787 1.00 89.25 99 ARG A O 1
ATOM 834 N N . HIS A 1 100 ? 6.685 1.325 -12.340 1.00 88.88 100 HIS A N 1
ATOM 835 C CA . HIS A 1 100 ? 6.464 2.246 -13.453 1.00 88.88 100 HIS A CA 1
ATOM 836 C C . HIS A 1 100 ? 6.241 3.650 -12.909 1.00 88.88 100 HIS A C 1
ATOM 838 O O . HIS A 1 100 ? 5.323 3.879 -12.123 1.00 88.88 100 HIS A O 1
ATOM 844 N N . VAL A 1 101 ? 7.090 4.595 -13.311 1.00 89.25 101 VAL A N 1
ATOM 845 C CA . VAL A 1 101 ? 6.945 6.008 -12.945 1.00 89.25 101 VAL A CA 1
ATOM 846 C C . VAL A 1 101 ? 5.934 6.653 -13.890 1.00 89.25 101 VAL A C 1
ATOM 848 O O . VAL A 1 101 ? 6.161 6.709 -15.094 1.00 89.25 101 VAL A O 1
ATOM 851 N N . VAL A 1 102 ? 4.824 7.122 -13.327 1.00 87.62 102 VAL A N 1
ATOM 852 C CA . VAL A 1 102 ? 3.712 7.772 -14.033 1.00 87.62 102 VAL A CA 1
ATOM 853 C C . VAL A 1 102 ? 3.985 9.264 -14.217 1.00 87.62 102 VAL A C 1
ATOM 855 O O . VAL A 1 102 ? 3.735 9.809 -15.285 1.00 87.62 102 VAL A O 1
ATOM 858 N N . ASP A 1 103 ? 4.506 9.924 -13.181 1.00 85.75 103 ASP A N 1
ATOM 859 C CA . ASP A 1 103 ? 4.812 11.356 -13.198 1.00 85.75 103 ASP A CA 1
ATOM 860 C C . ASP A 1 103 ? 5.927 11.688 -12.190 1.00 85.75 103 ASP A C 1
ATOM 862 O O . ASP A 1 103 ? 6.145 10.957 -11.219 1.00 85.75 103 ASP A O 1
ATOM 866 N N . ARG A 1 104 ? 6.656 12.785 -12.408 1.00 84.38 104 ARG A N 1
ATOM 867 C CA . ARG A 1 104 ? 7.778 13.215 -11.563 1.00 84.38 104 ARG A CA 1
ATOM 868 C C . ARG A 1 104 ? 7.521 14.596 -10.977 1.00 84.38 104 ARG A C 1
ATOM 870 O O . ARG A 1 104 ? 7.272 15.560 -11.688 1.00 84.38 104 ARG A O 1
ATOM 877 N N . CYS A 1 105 ? 7.705 14.716 -9.669 1.00 78.25 105 CYS A N 1
ATOM 878 C CA . CYS A 1 105 ? 7.713 15.987 -8.950 1.00 78.25 105 CYS A CA 1
ATOM 879 C C . CYS A 1 105 ? 9.100 16.235 -8.333 1.00 78.25 105 CYS A C 1
ATOM 881 O O . CYS A 1 105 ? 9.979 15.369 -8.333 1.00 78.25 105 CYS A O 1
ATOM 883 N N . ARG A 1 106 ? 9.350 17.435 -7.797 1.00 80.44 106 ARG A N 1
ATOM 884 C CA . ARG A 1 106 ? 10.655 17.757 -7.194 1.00 80.44 106 ARG A CA 1
ATOM 885 C C . ARG A 1 106 ? 10.916 16.868 -5.969 1.00 80.44 106 ARG A C 1
ATOM 887 O O . ARG A 1 106 ? 10.249 17.012 -4.950 1.00 80.44 106 ARG A O 1
ATOM 894 N N . GLY A 1 107 ? 11.889 15.960 -6.076 1.00 77.31 107 GLY A N 1
ATOM 895 C CA . GLY A 1 107 ? 12.255 15.000 -5.024 1.00 77.31 107 GLY A CA 1
ATOM 896 C C . GLY A 1 107 ? 11.338 13.775 -4.881 1.00 77.31 107 GLY A C 1
ATOM 897 O O . GLY A 1 107 ? 11.627 12.920 -4.043 1.00 77.31 107 GLY A O 1
ATOM 898 N N . TRP A 1 108 ? 10.282 13.658 -5.693 1.00 82.69 108 TRP A N 1
ATOM 899 C CA . TRP A 1 108 ? 9.280 12.588 -5.595 1.00 82.69 108 TRP A CA 1
ATOM 900 C C . TRP A 1 108 ? 8.838 12.070 -6.969 1.00 82.69 108 TRP A C 1
ATOM 902 O O . TRP A 1 108 ? 8.939 12.775 -7.971 1.00 82.69 108 TRP A O 1
ATOM 912 N N . GLU A 1 109 ? 8.322 10.850 -7.017 1.00 86.81 109 GLU A N 1
ATOM 913 C CA . GLU A 1 109 ? 7.801 10.198 -8.218 1.00 86.81 109 GLU A CA 1
ATOM 914 C C . GLU A 1 109 ? 6.451 9.551 -7.913 1.00 86.81 109 GLU A C 1
ATOM 916 O O . GLU A 1 109 ? 6.322 8.772 -6.969 1.00 86.81 109 GLU A O 1
ATOM 921 N N . ASN A 1 110 ? 5.453 9.851 -8.738 1.00 86.19 110 ASN A N 1
ATOM 922 C CA . ASN A 1 110 ? 4.212 9.096 -8.790 1.00 86.19 110 ASN A CA 1
ATOM 923 C C . ASN A 1 110 ? 4.492 7.800 -9.547 1.00 86.19 110 ASN A C 1
ATOM 925 O O . ASN A 1 110 ? 4.969 7.843 -10.681 1.00 86.19 110 ASN A O 1
ATOM 929 N N . CYS A 1 111 ? 4.223 6.649 -8.944 1.00 88.00 111 CYS A N 1
ATOM 930 C CA . CYS A 1 111 ? 4.516 5.358 -9.549 1.00 88.00 111 CYS A CA 1
ATOM 931 C C . CYS A 1 111 ? 3.472 4.291 -9.222 1.00 88.00 111 CYS A C 1
ATOM 933 O O . CYS A 1 111 ? 2.663 4.434 -8.305 1.00 88.00 111 CYS A O 1
ATOM 935 N N . VAL A 1 112 ? 3.496 3.219 -10.005 1.00 90.50 112 VAL A N 1
ATOM 936 C CA . VAL A 1 112 ? 2.705 2.004 -9.807 1.00 90.50 112 VAL A CA 1
ATOM 937 C C . VAL A 1 112 ? 3.632 0.797 -9.763 1.00 90.50 112 VAL A C 1
ATOM 939 O O . VAL A 1 112 ? 4.709 0.810 -10.363 1.00 90.50 112 VAL A O 1
ATOM 942 N N . TYR A 1 113 ? 3.213 -0.240 -9.049 1.00 91.69 113 TYR A N 1
ATOM 943 C CA . TYR A 1 113 ? 3.959 -1.478 -8.889 1.00 91.69 113 TYR A CA 1
ATOM 944 C C . TYR A 1 113 ? 3.139 -2.660 -9.378 1.00 91.69 113 TYR A C 1
ATOM 946 O O . TYR A 1 113 ? 1.964 -2.789 -9.029 1.00 91.69 113 TYR A O 1
ATOM 954 N N . THR A 1 114 ? 3.789 -3.557 -10.109 1.00 93.38 114 THR A N 1
ATOM 955 C CA . THR A 1 114 ? 3.263 -4.896 -10.378 1.00 93.38 114 THR A CA 1
ATOM 956 C C . THR A 1 114 ? 3.779 -5.878 -9.336 1.00 93.38 114 THR A C 1
ATOM 958 O O . THR A 1 114 ? 4.901 -5.730 -8.843 1.00 93.38 114 THR A O 1
ATOM 961 N N . TYR A 1 115 ? 2.987 -6.879 -8.957 1.00 93.81 115 TYR A N 1
ATOM 962 C CA . TYR A 1 115 ? 3.367 -7.847 -7.921 1.00 93.81 115 TYR A CA 1
ATOM 963 C C . TYR A 1 115 ? 2.621 -9.179 -8.042 1.00 93.81 115 TYR A C 1
ATOM 965 O O . TYR A 1 115 ? 1.663 -9.303 -8.796 1.00 93.81 115 TYR A O 1
ATOM 973 N N . ASP A 1 116 ? 3.075 -10.190 -7.297 1.00 94.44 116 ASP A N 1
ATOM 974 C CA . ASP A 1 116 ? 2.526 -11.558 -7.342 1.00 94.44 116 ASP A CA 1
ATOM 975 C C . ASP A 1 116 ? 1.793 -12.000 -6.060 1.00 94.44 116 ASP A C 1
ATOM 977 O O . ASP A 1 116 ? 1.310 -13.128 -5.983 1.00 94.44 116 ASP A O 1
ATOM 981 N N . ALA A 1 117 ? 1.689 -11.127 -5.051 1.00 95.12 117 ALA A N 1
ATOM 982 C CA . ALA A 1 117 ? 0.921 -11.425 -3.844 1.00 95.12 117 ALA A CA 1
ATOM 983 C C . ALA A 1 117 ? -0.540 -11.741 -4.226 1.00 95.12 117 ALA A C 1
ATOM 985 O O . ALA A 1 117 ? -1.139 -10.946 -4.954 1.00 95.12 117 ALA A O 1
ATOM 986 N N . PRO A 1 118 ? -1.132 -12.851 -3.743 1.00 94.00 118 PRO A N 1
ATOM 987 C CA . PRO A 1 118 ? -2.463 -13.273 -4.163 1.00 94.00 118 PRO A CA 1
ATOM 988 C C . PRO A 1 118 ? -3.533 -12.272 -3.719 1.00 94.00 118 PRO A C 1
ATOM 990 O O . PRO A 1 118 ? -3.597 -11.887 -2.548 1.00 94.00 118 PRO A O 1
ATOM 993 N N . THR A 1 119 ? -4.400 -11.879 -4.647 1.00 92.00 119 THR A N 1
ATOM 994 C CA . THR A 1 119 ? -5.541 -10.987 -4.409 1.00 92.00 119 THR A CA 1
ATOM 995 C C . THR A 1 119 ? -6.738 -11.429 -5.251 1.00 92.00 119 THR A C 1
ATOM 997 O O . THR A 1 119 ? -6.653 -12.362 -6.048 1.00 92.00 119 THR A O 1
ATOM 1000 N N . CYS A 1 120 ? -7.881 -10.778 -5.058 1.00 88.62 120 CYS A N 1
ATOM 1001 C CA . CYS A 1 120 ? -9.041 -10.898 -5.936 1.00 88.62 120 CYS A CA 1
ATOM 1002 C C . CYS A 1 120 ? -9.669 -9.508 -6.145 1.00 88.62 120 CYS A C 1
ATOM 1004 O O . CYS A 1 120 ? -9.298 -8.568 -5.436 1.00 88.62 120 CYS A O 1
ATOM 1006 N N . PRO A 1 121 ? -10.672 -9.347 -7.030 1.00 85.44 121 PRO A N 1
ATOM 1007 C CA . PRO A 1 121 ? -11.362 -8.064 -7.200 1.00 85.44 121 PRO A CA 1
ATOM 1008 C C . PRO A 1 121 ? -11.942 -7.493 -5.893 1.00 85.44 121 PRO A C 1
ATOM 1010 O O . PRO A 1 121 ? -11.998 -6.280 -5.709 1.00 85.44 121 PRO A O 1
ATOM 1013 N N . GLY A 1 122 ? -12.318 -8.358 -4.941 1.00 85.75 122 GLY A N 1
ATOM 1014 C CA . GLY A 1 122 ? -12.775 -7.954 -3.608 1.00 85.75 122 GLY A CA 1
ATOM 1015 C C . GLY A 1 122 ? -11.692 -7.337 -2.716 1.00 85.75 122 GLY A C 1
ATOM 1016 O O . GLY A 1 122 ? -12.023 -6.780 -1.673 1.00 85.75 122 GLY A O 1
ATOM 1017 N N . SER A 1 123 ? -10.418 -7.431 -3.098 1.00 88.19 123 SER A N 1
ATOM 1018 C CA . SER A 1 123 ? -9.288 -6.798 -2.415 1.00 88.19 123 SER A CA 1
ATOM 1019 C C . SER A 1 123 ? -8.992 -5.382 -2.930 1.00 88.19 123 SER A C 1
ATOM 1021 O O . SER A 1 123 ? -8.042 -4.773 -2.441 1.00 88.19 123 SER A O 1
ATOM 1023 N N . SER A 1 124 ? -9.734 -4.857 -3.914 1.00 87.75 124 SER A N 1
ATOM 1024 C CA . SER A 1 124 ? -9.488 -3.515 -4.469 1.00 87.75 124 SER A CA 1
ATOM 1025 C C . SER A 1 124 ? -9.506 -2.435 -3.379 1.00 87.75 124 SER A C 1
ATOM 1027 O O . SER A 1 124 ? -10.324 -2.480 -2.459 1.00 87.75 124 SER A O 1
ATOM 1029 N N . GLY A 1 125 ? -8.579 -1.481 -3.454 1.00 85.19 125 GLY A N 1
ATOM 1030 C CA . GLY A 1 125 ? -8.381 -0.430 -2.449 1.00 85.19 125 GLY A CA 1
ATOM 1031 C C . GLY A 1 125 ? -7.634 -0.879 -1.185 1.00 85.19 125 GLY A C 1
ATOM 1032 O O . GLY A 1 125 ? -7.329 -0.050 -0.323 1.00 85.19 125 GLY A O 1
ATOM 1033 N N . ALA A 1 126 ? -7.306 -2.170 -1.049 1.00 87.56 126 ALA A N 1
ATOM 1034 C CA . ALA A 1 126 ? -6.521 -2.662 0.078 1.00 87.56 126 ALA A CA 1
ATOM 1035 C C . ALA A 1 126 ? -5.112 -2.047 0.083 1.00 87.56 126 ALA A C 1
ATOM 1037 O O . ALA A 1 126 ? -4.491 -1.942 -0.975 1.00 87.56 126 ALA A O 1
ATOM 1038 N N . PRO A 1 127 ? -4.560 -1.677 1.250 1.00 86.75 127 PRO A N 1
ATOM 1039 C CA . PRO A 1 127 ? -3.195 -1.176 1.326 1.00 86.75 127 PRO A CA 1
ATOM 1040 C C . PRO A 1 127 ? -2.181 -2.254 0.919 1.00 86.75 127 PRO A C 1
ATOM 1042 O O . PRO A 1 127 ? -2.179 -3.359 1.479 1.00 86.75 127 PRO A O 1
ATOM 1045 N N . ILE A 1 128 ? -1.285 -1.895 -0.004 1.00 88.44 128 ILE A N 1
ATOM 1046 C CA . ILE A 1 128 ? -0.073 -2.653 -0.311 1.00 88.44 128 ILE A CA 1
ATOM 1047 C C . ILE A 1 128 ? 1.097 -2.023 0.439 1.00 88.44 128 ILE A C 1
ATOM 1049 O O . ILE A 1 128 ? 1.288 -0.807 0.455 1.00 88.44 128 ILE A O 1
ATOM 1053 N N . TRP A 1 129 ? 1.898 -2.879 1.052 1.00 88.62 129 TRP A N 1
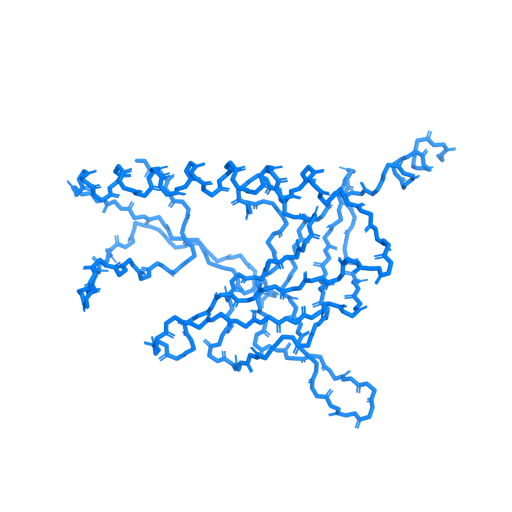ATOM 1054 C CA . TRP A 1 129 ? 3.062 -2.529 1.841 1.00 88.62 129 TRP A CA 1
ATOM 1055 C C . TRP A 1 129 ? 4.292 -2.982 1.071 1.00 88.62 129 TRP A C 1
ATOM 1057 O O . TRP A 1 129 ? 4.557 -4.181 0.968 1.00 88.62 129 TRP A O 1
ATOM 1067 N N . ILE A 1 130 ? 5.024 -2.017 0.521 1.00 88.50 130 ILE A N 1
ATOM 1068 C CA . ILE A 1 130 ? 6.269 -2.260 -0.204 1.00 88.50 130 ILE A CA 1
ATOM 1069 C C . ILE A 1 130 ? 7.426 -1.986 0.752 1.00 88.50 130 ILE A C 1
ATOM 1071 O O . ILE A 1 130 ? 7.527 -0.905 1.343 1.00 88.50 130 ILE A O 1
ATOM 1075 N N . LEU A 1 131 ? 8.280 -2.989 0.939 1.00 86.94 131 LEU A N 1
ATOM 1076 C CA . LEU A 1 131 ? 9.393 -2.916 1.881 1.00 86.94 131 LEU A CA 1
ATOM 1077 C C . LEU A 1 131 ? 10.332 -1.738 1.551 1.00 86.94 131 LEU A C 1
ATOM 1079 O O . LEU A 1 131 ? 10.699 -1.539 0.400 1.00 86.94 131 LEU A O 1
ATOM 1083 N N . GLY A 1 132 ? 10.689 -0.936 2.562 1.00 79.69 132 GLY A N 1
ATOM 1084 C CA . GLY A 1 132 ? 11.613 0.207 2.439 1.00 79.69 132 GLY A CA 1
ATOM 1085 C C . GLY A 1 132 ? 11.035 1.477 1.787 1.00 79.69 132 GLY A C 1
ATOM 1086 O O . GLY A 1 132 ? 11.613 2.564 1.928 1.00 79.69 132 GLY A O 1
ATOM 1087 N N . LYS A 1 133 ? 9.870 1.376 1.130 1.00 78.56 133 LYS A N 1
ATOM 1088 C CA . LYS A 1 133 ? 9.223 2.480 0.393 1.00 78.56 133 LYS A CA 1
ATOM 1089 C C . LYS A 1 133 ? 8.174 3.245 1.204 1.00 78.56 133 LYS A C 1
ATOM 1091 O O . LYS A 1 133 ? 7.816 4.362 0.851 1.00 78.56 133 LYS A O 1
ATOM 1096 N N . MET A 1 134 ? 7.717 2.701 2.329 1.00 73.56 134 MET A N 1
ATOM 1097 C CA . MET A 1 134 ? 6.708 3.359 3.166 1.00 73.56 134 MET A CA 1
ATOM 1098 C C . MET A 1 134 ? 7.234 4.654 3.775 1.00 73.56 134 MET A C 1
ATOM 1100 O O . MET A 1 134 ? 8.348 4.657 4.289 1.00 73.56 134 MET A O 1
ATOM 1104 N N . LYS A 1 135 ? 6.470 5.749 3.787 1.00 69.81 135 LYS A N 1
ATOM 1105 C CA . LYS A 1 135 ? 6.856 6.961 4.525 1.00 69.81 135 LYS A CA 1
ATOM 1106 C C . LYS A 1 135 ? 5.637 7.618 5.181 1.00 69.81 135 LYS A C 1
ATOM 1108 O O . LYS A 1 135 ? 4.526 7.596 4.659 1.00 69.81 135 LYS A O 1
ATOM 1113 N N . TRP A 1 136 ? 5.883 8.293 6.306 1.00 64.31 136 TRP A N 1
ATOM 1114 C CA . TRP A 1 136 ? 4.902 9.129 7.011 1.00 64.31 136 TRP A CA 1
ATOM 1115 C C . TRP A 1 136 ? 3.622 8.388 7.432 1.00 64.31 136 TRP A C 1
ATOM 1117 O O . TRP A 1 136 ? 2.524 8.868 7.174 1.00 64.31 136 TRP A O 1
ATOM 1127 N N . ALA A 1 137 ? 3.748 7.243 8.104 1.00 58.50 137 ALA A N 1
ATOM 1128 C CA . ALA A 1 137 ? 2.644 6.361 8.500 1.00 58.50 137 ALA A CA 1
ATOM 1129 C C . ALA A 1 137 ? 1.782 5.934 7.301 1.00 58.50 137 ALA A C 1
ATOM 1131 O O . ALA A 1 137 ? 0.550 5.945 7.348 1.00 58.50 137 ALA A O 1
ATOM 1132 N N . GLY A 1 138 ? 2.454 5.635 6.187 1.00 58.59 138 GLY A N 1
ATOM 1133 C CA . GLY A 1 138 ? 1.825 5.327 4.913 1.00 58.59 138 GLY A CA 1
ATOM 1134 C C . GLY A 1 138 ? 0.905 6.430 4.397 1.00 58.59 138 GLY A C 1
ATOM 1135 O O . GLY A 1 138 ? -0.037 6.096 3.701 1.00 58.59 138 GLY A O 1
ATOM 1136 N N . PHE A 1 139 ? 1.081 7.707 4.760 1.00 56.38 139 PHE A N 1
ATOM 1137 C CA . PHE A 1 139 ? 0.290 8.822 4.210 1.00 56.38 139 PHE A CA 1
ATOM 1138 C C . PHE A 1 139 ? 0.776 9.231 2.813 1.00 56.38 139 PHE A C 1
ATOM 1140 O O . PHE A 1 139 ? -0.030 9.546 1.942 1.00 56.38 139 PHE A O 1
ATOM 1147 N N . PHE A 1 140 ? 2.091 9.151 2.599 1.00 54.19 140 PHE A N 1
ATOM 1148 C CA . PHE A 1 140 ? 2.765 9.293 1.309 1.00 54.19 140 PHE A CA 1
ATOM 1149 C C . PHE A 1 140 ? 3.404 7.934 0.956 1.00 54.19 140 PHE A C 1
ATOM 1151 O O . PHE A 1 140 ? 3.875 7.232 1.849 1.00 54.19 140 PHE A O 1
ATOM 1158 N N . GLY A 1 141 ? 3.362 7.517 -0.313 1.00 61.31 141 GLY A N 1
ATOM 1159 C CA . GLY A 1 141 ? 3.769 6.157 -0.728 1.00 61.31 141 GLY A CA 1
ATOM 1160 C C . GLY A 1 141 ? 2.664 5.103 -0.622 1.00 61.31 141 GLY A C 1
ATOM 1161 O O . GLY A 1 141 ? 2.939 3.916 -0.454 1.00 61.31 141 GLY A O 1
ATOM 1162 N N . ARG A 1 142 ? 1.390 5.522 -0.671 1.00 76.00 142 ARG A N 1
ATOM 1163 C CA . ARG A 1 142 ? 0.254 4.594 -0.734 1.00 76.00 142 ARG A CA 1
ATOM 1164 C C . ARG A 1 142 ? 0.164 3.989 -2.120 1.00 76.00 142 ARG A C 1
ATOM 1166 O O . ARG A 1 142 ? -0.179 4.680 -3.065 1.00 76.00 142 ARG A O 1
ATOM 1173 N N . HIS A 1 143 ? 0.378 2.691 -2.194 1.00 86.38 143 HIS A N 1
ATOM 1174 C CA . HIS A 1 143 ? 0.075 1.892 -3.366 1.00 86.38 143 HIS A CA 1
ATOM 1175 C C . HIS A 1 143 ? -1.121 1.014 -2.982 1.00 86.38 143 HIS A C 1
ATOM 1177 O O . HIS A 1 143 ? -0.923 -0.019 -2.357 1.00 86.38 143 HIS A O 1
ATOM 1183 N N . PRO A 1 144 ? -2.382 1.435 -3.178 1.00 88.75 144 PRO A N 1
ATOM 1184 C CA . PRO A 1 144 ? -3.518 0.543 -2.946 1.00 88.75 144 PRO A CA 1
ATOM 1185 C C . PRO A 1 144 ? -3.551 -0.545 -4.023 1.00 88.75 144 PRO A C 1
ATOM 1187 O O . PRO A 1 144 ? -3.087 -0.318 -5.134 1.00 88.75 144 PRO A O 1
ATOM 1190 N N . HIS A 1 145 ? -4.093 -1.725 -3.737 1.00 90.38 145 HIS A N 1
ATOM 1191 C CA . HIS A 1 145 ? -4.346 -2.720 -4.779 1.00 90.38 145 HIS A CA 1
ATOM 1192 C C . HIS A 1 145 ? -5.400 -2.197 -5.741 1.00 90.38 145 HIS A C 1
ATOM 1194 O O . HIS A 1 145 ? -6.475 -1.792 -5.297 1.00 90.38 145 HIS A O 1
ATOM 1200 N N . SER A 1 146 ? -5.104 -2.253 -7.039 1.00 88.06 146 SER A N 1
ATOM 1201 C CA . SER A 1 146 ? -6.113 -2.015 -8.053 1.00 88.06 146 SER A CA 1
ATOM 1202 C C . SER A 1 146 ? -6.804 -3.305 -8.459 1.00 88.06 146 SER A C 1
ATOM 1204 O O . SER A 1 146 ? -6.157 -4.272 -8.854 1.00 88.06 146 SER A O 1
ATOM 1206 N N . GLY A 1 147 ? -8.137 -3.298 -8.435 1.00 82.88 147 GLY A N 1
ATOM 1207 C CA . GLY A 1 147 ? -8.957 -4.388 -8.968 1.00 82.88 147 GLY A CA 1
ATOM 1208 C C . GLY A 1 147 ? -8.885 -4.536 -10.495 1.00 82.88 147 GLY A C 1
ATOM 1209 O O . GLY A 1 147 ? -9.599 -5.369 -11.052 1.00 82.88 147 GLY A O 1
ATOM 1210 N N . ARG A 1 148 ? -8.064 -3.724 -11.174 1.00 82.38 148 ARG A N 1
ATOM 1211 C CA . ARG A 1 148 ? -7.785 -3.792 -12.611 1.00 82.38 148 ARG A CA 1
ATOM 1212 C C . ARG A 1 148 ? -6.382 -4.371 -12.817 1.00 82.38 148 ARG A C 1
ATOM 1214 O O . ARG A 1 148 ? -5.414 -3.616 -12.721 1.00 82.38 148 ARG A O 1
ATOM 1221 N N . PRO A 1 149 ? -6.252 -5.687 -13.045 1.00 78.38 149 PRO A N 1
ATOM 1222 C CA . PRO A 1 149 ? -4.952 -6.271 -13.330 1.00 78.38 149 PRO A CA 1
ATOM 1223 C C . PRO A 1 149 ? -4.416 -5.766 -14.673 1.00 78.38 149 PRO A C 1
ATOM 1225 O O . PRO A 1 149 ? -5.181 -5.394 -15.564 1.00 78.38 149 PRO A O 1
ATOM 1228 N N . GLU A 1 150 ? -3.097 -5.766 -14.803 1.00 81.88 150 GLU A N 1
ATOM 1229 C CA . GLU A 1 150 ? -2.406 -5.510 -16.064 1.00 81.88 150 GLU A CA 1
ATOM 1230 C C . GLU A 1 150 ? -2.265 -6.824 -16.848 1.00 81.88 150 GLU A C 1
ATOM 1232 O O . GLU A 1 150 ? -2.121 -7.893 -16.250 1.00 81.88 150 GLU A O 1
ATOM 1237 N N . GLU A 1 151 ? -2.325 -6.765 -18.180 1.00 82.31 151 GLU A N 1
ATOM 1238 C CA . GLU A 1 151 ? -2.036 -7.929 -19.023 1.00 82.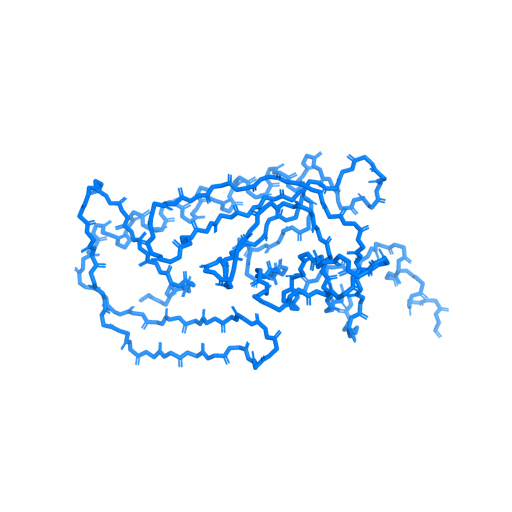31 151 GLU A CA 1
ATOM 1239 C C . GLU A 1 151 ? -0.526 -8.182 -19.039 1.00 82.31 151 GLU A C 1
ATOM 1241 O O . GLU A 1 151 ? 0.260 -7.357 -19.503 1.00 82.31 151 GLU A O 1
ATOM 1246 N N . GLY A 1 152 ? -0.116 -9.327 -18.503 1.00 72.44 152 GLY A N 1
ATOM 1247 C CA . GLY A 1 152 ? 1.264 -9.784 -18.512 1.00 72.44 152 GLY A CA 1
ATOM 1248 C C . GLY A 1 152 ? 1.681 -10.422 -19.834 1.00 72.44 152 GLY A C 1
ATOM 1249 O O . GLY A 1 152 ? 0.865 -10.760 -20.696 1.00 72.44 152 GLY A O 1
ATOM 1250 N N . GLU A 1 153 ? 2.987 -10.651 -19.974 1.00 68.31 153 GLU A N 1
ATOM 1251 C CA . GLU A 1 153 ? 3.536 -11.442 -21.077 1.00 68.31 153 GLU A CA 1
ATOM 1252 C C . GLU A 1 153 ? 2.920 -12.852 -21.070 1.00 68.31 153 GLU A C 1
ATOM 1254 O O . GLU A 1 153 ? 3.011 -13.574 -20.080 1.00 68.31 153 GLU A O 1
ATOM 1259 N N . GLY A 1 154 ? 2.274 -13.242 -22.173 1.00 74.19 154 GLY A N 1
ATOM 1260 C CA . GLY A 1 154 ? 1.585 -14.534 -22.291 1.00 74.19 154 GLY A CA 1
ATOM 1261 C C . GLY A 1 154 ? 0.085 -14.513 -21.972 1.00 74.19 154 GLY A C 1
ATOM 1262 O O . GLY A 1 154 ? -0.554 -15.554 -22.089 1.00 74.19 154 GLY A O 1
ATOM 1263 N N . GLY A 1 155 ? -0.490 -13.349 -21.642 1.00 75.56 155 GLY A N 1
ATOM 1264 C CA . GLY A 1 155 ? -1.931 -13.188 -21.393 1.00 75.56 155 GLY A CA 1
ATOM 1265 C C . GLY A 1 155 ? -2.362 -13.444 -19.945 1.00 75.56 155 GLY A C 1
ATOM 1266 O O . GLY A 1 155 ? -3.555 -13.391 -19.647 1.00 75.56 155 GLY A O 1
ATOM 1267 N N . ASP A 1 156 ? -1.412 -13.692 -19.041 1.00 81.31 156 ASP A N 1
ATOM 1268 C CA . ASP A 1 156 ? -1.684 -13.839 -17.612 1.00 81.31 156 ASP A CA 1
ATOM 1269 C C . ASP A 1 156 ? -1.979 -12.477 -16.968 1.00 81.31 156 ASP A C 1
ATOM 1271 O O . ASP A 1 156 ? -1.289 -11.490 -17.213 1.00 81.31 156 ASP A O 1
ATOM 1275 N N . SER A 1 157 ? -2.988 -12.412 -16.098 1.00 84.44 157 SER A N 1
ATOM 1276 C CA . SER A 1 157 ? -3.314 -11.191 -15.356 1.00 84.44 157 SER A CA 1
ATOM 1277 C C . SER A 1 157 ? -2.311 -10.954 -14.222 1.00 84.44 157 SER A C 1
ATOM 1279 O O . SER A 1 157 ? -2.186 -11.798 -13.329 1.00 84.44 157 SER A O 1
ATOM 1281 N N . ILE A 1 158 ? -1.646 -9.800 -14.203 1.00 89.75 158 ILE A N 1
ATOM 1282 C CA . ILE A 1 158 ? -0.689 -9.413 -13.160 1.00 89.75 158 ILE A CA 1
ATOM 1283 C C . ILE A 1 158 ?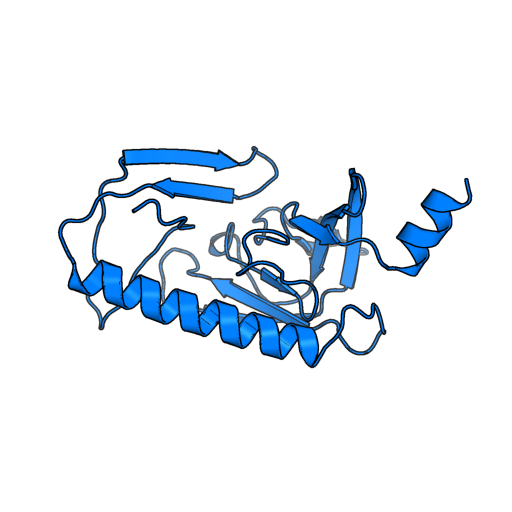 -1.329 -8.387 -12.223 1.00 89.75 158 ILE A C 1
ATOM 1285 O O . ILE A 1 158 ? -1.991 -7.444 -12.659 1.00 89.75 158 ILE A O 1
ATOM 1289 N N . ASN A 1 159 ? -1.118 -8.551 -10.914 1.00 93.25 159 ASN A N 1
ATOM 1290 C CA . ASN A 1 159 ? -1.633 -7.594 -9.944 1.00 93.25 159 ASN A CA 1
ATOM 1291 C C . ASN A 1 159 ? -0.905 -6.260 -10.052 1.00 93.25 159 ASN A C 1
ATOM 1293 O O . ASN A 1 159 ? 0.326 -6.213 -10.081 1.00 93.25 159 ASN A O 1
ATOM 1297 N N . LEU A 1 160 ? -1.692 -5.188 -10.035 1.00 92.06 160 LEU A N 1
ATOM 1298 C CA . LEU A 1 160 ? -1.234 -3.817 -10.172 1.00 92.06 160 LEU A CA 1
ATOM 1299 C C . LEU A 1 160 ? -1.637 -3.000 -8.940 1.00 92.06 160 LEU A C 1
ATOM 1301 O O . LEU A 1 160 ? -2.697 -3.215 -8.337 1.00 92.06 160 LEU A O 1
ATOM 1305 N N . SER A 1 161 ? -0.789 -2.049 -8.560 1.00 90.38 161 SER A N 1
ATOM 1306 C CA . SER A 1 161 ? -1.142 -1.027 -7.584 1.00 90.38 161 SER A CA 1
ATOM 1307 C C . SER A 1 161 ? -1.750 0.213 -8.238 1.00 90.38 161 SER A C 1
ATOM 1309 O O . SER A 1 161 ? -1.362 0.607 -9.333 1.00 90.38 161 SER A O 1
ATOM 1311 N N . GLY A 1 162 ? -2.590 0.929 -7.499 1.00 87.31 162 GLY A N 1
ATOM 1312 C CA . GLY A 1 162 ? -2.869 2.334 -7.756 1.00 87.31 162 GLY A CA 1
ATOM 1313 C C . GLY A 1 162 ? -1.611 3.200 -7.626 1.00 87.31 162 GLY A C 1
ATOM 1314 O O . GLY A 1 162 ? -0.565 2.767 -7.118 1.00 87.31 162 GLY A O 1
ATOM 1315 N N . VAL A 1 163 ? -1.726 4.435 -8.111 1.00 86.44 163 VAL A N 1
ATOM 1316 C CA . VAL A 1 163 ? -0.635 5.414 -8.101 1.00 86.44 163 VAL A CA 1
ATOM 1317 C C . VAL A 1 163 ? -0.292 5.807 -6.665 1.00 86.44 163 VAL A C 1
ATOM 1319 O O . VAL A 1 163 ? -1.156 6.262 -5.918 1.00 86.44 163 VAL A O 1
ATOM 1322 N N . GLY A 1 164 ? 0.983 5.666 -6.311 1.00 84.06 164 GLY A N 1
ATOM 1323 C CA . GLY A 1 164 ? 1.549 6.094 -5.035 1.00 84.06 164 GLY A CA 1
ATOM 1324 C C . GLY A 1 164 ? 2.784 6.968 -5.210 1.00 84.06 164 GLY A C 1
ATOM 1325 O O . GLY A 1 164 ? 3.378 7.018 -6.286 1.00 84.06 164 GLY A O 1
ATOM 1326 N N . LEU A 1 165 ? 3.150 7.687 -4.147 1.00 83.56 165 LEU A N 1
ATOM 1327 C CA . LEU A 1 165 ? 4.227 8.678 -4.162 1.00 83.56 165 LEU A CA 1
ATOM 1328 C C . LEU A 1 165 ? 5.501 8.152 -3.489 1.00 83.56 165 LEU A C 1
ATOM 1330 O O . LEU A 1 165 ? 5.558 8.066 -2.263 1.00 83.56 165 LEU A O 1
ATOM 1334 N N . ASP A 1 166 ? 6.546 7.920 -4.271 1.00 84.94 166 ASP A N 1
ATOM 1335 C CA . ASP A 1 166 ? 7.859 7.489 -3.790 1.00 84.94 166 ASP A CA 1
ATOM 1336 C C . ASP A 1 166 ? 8.869 8.636 -3.790 1.00 84.94 166 ASP A C 1
ATOM 1338 O O . ASP A 1 166 ? 8.830 9.524 -4.641 1.00 84.94 166 ASP A O 1
ATOM 1342 N N . LYS A 1 167 ? 9.821 8.624 -2.852 1.00 78.38 167 LYS A N 1
ATOM 1343 C CA . LYS A 1 167 ? 10.950 9.567 -2.874 1.00 78.38 167 LYS A CA 1
ATOM 1344 C C . LYS A 1 167 ? 11.951 9.128 -3.947 1.00 78.38 167 LYS A C 1
ATOM 1346 O O . LYS A 1 167 ? 12.291 7.946 -4.005 1.00 78.38 167 LYS A O 1
ATOM 1351 N N . LYS A 1 168 ? 12.468 10.080 -4.730 1.00 76.19 168 LYS A N 1
ATOM 1352 C CA . LYS A 1 168 ? 13.587 9.829 -5.657 1.00 76.19 168 LYS A CA 1
ATOM 1353 C C . LYS A 1 168 ? 14.803 9.294 -4.902 1.00 76.19 168 LYS A C 1
ATOM 1355 O O . LYS A 1 168 ? 15.033 9.678 -3.747 1.00 76.19 168 LYS A O 1
ATOM 1360 N N . SER A 1 169 ? 15.593 8.444 -5.554 1.00 69.62 169 SER A N 1
ATOM 1361 C CA . SER A 1 169 ? 16.884 8.033 -5.002 1.00 69.62 169 SER A CA 1
ATOM 1362 C C . SER A 1 169 ? 17.832 9.235 -4.916 1.00 69.62 169 SER A C 1
ATOM 1364 O O . SER A 1 169 ? 17.693 10.212 -5.657 1.00 69.62 169 SER A O 1
ATOM 1366 N N . GLU A 1 170 ? 18.799 9.195 -3.996 1.00 67.69 170 GLU A N 1
ATOM 1367 C CA . GLU A 1 170 ? 19.759 10.298 -3.833 1.00 67.69 170 GLU A CA 1
ATOM 1368 C C . GLU A 1 170 ? 20.566 10.541 -5.113 1.00 67.69 170 GLU A C 1
ATOM 1370 O O . GLU A 1 170 ? 20.790 11.687 -5.494 1.00 67.69 170 GLU A O 1
ATOM 1375 N N . GLU A 1 171 ? 20.899 9.474 -5.839 1.00 66.25 171 GLU A N 1
ATOM 1376 C CA . GLU A 1 171 ? 21.575 9.545 -7.134 1.00 66.25 171 GLU A CA 1
ATOM 1377 C C . GLU A 1 171 ? 20.740 10.286 -8.194 1.00 66.25 171 GLU A C 1
ATOM 1379 O O . GLU A 1 171 ? 21.267 11.102 -8.951 1.00 66.25 171 GLU A O 1
ATOM 1384 N N . GLN A 1 172 ? 19.426 10.044 -8.235 1.00 66.25 172 GLN A N 1
ATOM 1385 C CA . GLN A 1 172 ? 18.515 10.734 -9.153 1.00 66.25 172 GLN A CA 1
ATOM 1386 C C . GLN A 1 172 ? 18.377 12.213 -8.804 1.00 66.25 172 GLN A C 1
ATOM 1388 O O . GLN A 1 172 ? 18.380 13.054 -9.700 1.00 66.25 172 GLN A O 1
ATOM 1393 N N . VAL A 1 173 ? 18.283 12.538 -7.511 1.00 67.06 173 VAL A N 1
ATOM 1394 C CA . VAL A 1 173 ? 18.238 13.933 -7.064 1.00 67.06 173 VAL A CA 1
ATOM 1395 C C . VAL A 1 173 ? 19.524 14.644 -7.476 1.00 67.06 173 VAL A C 1
ATOM 1397 O O . VAL A 1 173 ? 19.444 15.700 -8.088 1.00 67.06 173 VAL A O 1
ATOM 1400 N N . LEU A 1 174 ? 20.698 14.061 -7.218 1.00 68.44 174 LEU A N 1
ATOM 1401 C CA . LEU A 1 174 ? 21.991 14.660 -7.569 1.00 68.44 174 LEU A CA 1
ATOM 1402 C C . LEU A 1 174 ? 22.138 14.934 -9.073 1.00 68.44 174 LEU A C 1
ATOM 1404 O O . LEU A 1 174 ? 22.641 15.995 -9.437 1.00 68.44 174 LEU A O 1
ATOM 1408 N N . LYS A 1 175 ? 21.647 14.035 -9.934 1.00 68.44 175 LYS A N 1
ATOM 1409 C CA . LYS A 1 175 ? 21.637 14.235 -11.394 1.00 68.44 175 LYS A CA 1
ATOM 1410 C C . LYS A 1 175 ? 20.775 15.430 -11.821 1.00 68.44 175 LYS A C 1
ATOM 1412 O O . LYS A 1 175 ? 21.180 16.156 -12.719 1.00 68.44 175 LYS A O 1
ATOM 1417 N N . GLU A 1 176 ? 19.644 15.681 -11.159 1.00 67.25 176 GLU A N 1
ATOM 1418 C CA . GLU A 1 176 ? 18.779 16.843 -11.447 1.00 67.25 176 GLU A CA 1
ATOM 1419 C C . GLU A 1 176 ? 19.405 18.186 -11.047 1.00 67.25 176 GLU A C 1
ATOM 1421 O O . GLU A 1 176 ? 19.064 19.210 -11.625 1.00 67.25 176 GLU A O 1
ATOM 1426 N N . TRP A 1 177 ? 20.310 18.210 -10.065 1.00 62.78 177 TRP A N 1
ATOM 1427 C CA . TRP A 1 177 ? 21.016 19.441 -9.675 1.00 62.78 177 TRP A CA 1
ATOM 1428 C C . TRP A 1 177 ? 22.220 19.759 -10.572 1.00 62.78 177 TRP A C 1
ATOM 1430 O O . TRP A 1 177 ? 22.789 20.843 -10.458 1.00 62.78 177 TRP A O 1
ATOM 1440 N N . GLN A 1 178 ? 22.629 18.818 -11.425 1.00 62.16 178 GLN A N 1
ATOM 1441 C CA . GLN A 1 178 ? 23.765 18.961 -12.341 1.00 62.16 178 GLN A CA 1
ATOM 1442 C C . GLN A 1 178 ? 23.347 19.301 -13.784 1.00 62.16 178 GLN A C 1
ATOM 1444 O O . GLN A 1 178 ? 24.223 19.561 -14.608 1.00 62.16 178 GLN A O 1
ATOM 1449 N N . SER A 1 179 ? 22.042 19.303 -14.085 1.00 56.44 179 SER A N 1
ATOM 1450 C CA . SER A 1 179 ? 21.434 19.658 -15.380 1.00 56.44 179 SER A CA 1
ATOM 1451 C C . SER A 1 179 ? 20.775 21.031 -15.346 1.00 56.44 179 SER A C 1
ATOM 1453 O O . SER A 1 179 ? 20.915 21.773 -16.339 1.00 56.44 179 SER A O 1
#

Sequence (179 aa):
MTIFFNLVYIFRGSEVKQFYGESLAFGAIQGDWCDIRCVSHDIELCEHIKEVWGKWRWLETKINHKYPNEDEEGHRLVVVVSHPHGCHKQVSVGRWRQRHVVDRCRGWENCVYTYDAPTCPGSSGAPIWILGKMKWAGFFGRHPHSGRPEEGEGGDSINLSGVGLDKKSEEQVLKEWQS

Radius of gyration: 17.45 Å; chains: 1; bounding box: 45×34×47 Å

Organism: NCBI:txid231223

Foldseek 3Di:
DFDWDDDDQDPPDPDGDDFDFPDKDDDDPQALDITTGTDDPPVVVVVVVVVVLVVLQVVLVVQLVVQAPDPPPPFFKKWWWFCQVVHDIDIWIWGWDDKAFPDDDQQKTWIKTWIDTDDALSRRQTFMDTGNFAPDSNPAFTFGWHNQFDQDDPRDTITMTGIGMGGDDPVVNVVVVVD

InterPro domains:
  IPR009003 Peptidase S1, PA clan [SSF50494] (75-129)